Protein AF-A0A929JD47-F1 (afdb_monomer_lite)

Secondary structure (DSSP, 8-state):
---HHHHHHHGGGTBSS--GGGS-HHHHHHHHHHHHHHHHTT----HHHHHHHHHHHHHHTTSS-GGGB-HHHHHHHHHHHHHHT-

pLDDT: mean 86.77, std 7.62, range [60.69, 94.0]

Foldseek 3Di:
DDDPVLLLVLLVVWWPDCLRPQQDVVLVVVLVVVQVVCVVVVVPDDSNLSSLLSLLVCVVVPSDDPNGTDPVNVVSNVVNVVVVVD

Sequence (86 aa):
MIKYGELHQALSVYTTNDIHEDIPVDYYRRVMKAWIKANNEGFNWDMQQAASILLYLAFNEGFVQPSQLNAEGLKTLDWAEKFLSQ

Structure (mmCIF, N/CA/C/O backbone):
data_AF-A0A929JD47-F1
#
_entry.id   AF-A0A929JD47-F1
#
loop_
_atom_site.group_PDB
_atom_site.id
_atom_site.type_symbol
_atom_site.label_atom_id
_atom_site.label_alt_id
_atom_site.label_comp_id
_atom_site.label_asym_id
_atom_site.label_entity_id
_atom_site.label_seq_id
_atom_site.pdbx_PDB_ins_code
_atom_site.Cartn_x
_atom_site.Cartn_y
_atom_site.Cartn_z
_atom_site.occupancy
_atom_site.B_iso_or_equiv
_atom_site.auth_seq_id
_atom_site.auth_comp_id
_atom_site.auth_asym_id
_atom_site.auth_atom_id
_atom_site.pdbx_PDB_model_num
ATOM 1 N N . MET A 1 1 ? -15.407 9.481 3.435 1.00 60.69 1 MET A N 1
ATOM 2 C CA . MET A 1 1 ? -15.361 8.182 2.730 1.00 60.69 1 MET A CA 1
ATOM 3 C C . MET A 1 1 ? -14.313 8.310 1.646 1.00 60.69 1 MET A C 1
ATOM 5 O O . MET A 1 1 ? -14.480 9.191 0.815 1.00 60.69 1 MET A O 1
ATOM 9 N N . ILE A 1 2 ? -13.247 7.510 1.689 1.00 66.31 2 ILE A N 1
ATOM 10 C CA . ILE A 1 2 ? -12.224 7.492 0.632 1.00 66.31 2 ILE A CA 1
ATOM 11 C C . ILE A 1 2 ? -12.856 6.997 -0.671 1.00 66.31 2 ILE A C 1
ATOM 13 O O . ILE A 1 2 ? -13.580 5.998 -0.661 1.00 66.31 2 ILE A O 1
ATOM 17 N N . LYS A 1 3 ? -12.598 7.681 -1.788 1.00 78.44 3 LYS A N 1
ATOM 18 C CA . LYS A 1 3 ? -12.954 7.205 -3.132 1.00 78.44 3 LYS A CA 1
ATOM 19 C C . LYS A 1 3 ? -11.767 6.504 -3.787 1.00 78.44 3 LYS A C 1
ATOM 21 O O . LYS A 1 3 ? -10.618 6.841 -3.526 1.00 78.44 3 LYS A O 1
ATOM 26 N N . TYR A 1 4 ? -12.058 5.583 -4.707 1.00 80.38 4 TYR A N 1
ATOM 27 C CA . TYR A 1 4 ? -11.038 4.864 -5.482 1.00 80.38 4 TYR A CA 1
ATOM 28 C C . TYR A 1 4 ? -10.024 5.817 -6.129 1.00 80.38 4 TYR A C 1
ATOM 30 O O . TYR A 1 4 ? -8.827 5.652 -5.940 1.00 80.38 4 TYR A O 1
ATOM 38 N N . GLY A 1 5 ? -10.509 6.852 -6.824 1.00 81.31 5 GLY A N 1
ATOM 39 C CA . GLY A 1 5 ? -9.648 7.830 -7.491 1.00 81.31 5 GLY A CA 1
ATOM 40 C C . GLY A 1 5 ? -8.772 8.641 -6.533 1.00 81.31 5 GLY A C 1
ATOM 41 O O . GLY A 1 5 ? -7.655 8.983 -6.889 1.00 81.31 5 GLY A O 1
ATOM 42 N N . GLU A 1 6 ? -9.234 8.899 -5.307 1.00 85.38 6 GLU A N 1
ATOM 43 C CA . GLU A 1 6 ? -8.452 9.639 -4.305 1.00 85.38 6 GLU A CA 1
ATOM 44 C C . GLU A 1 6 ? -7.326 8.773 -3.735 1.00 85.38 6 GLU A C 1
ATOM 46 O O . GLU A 1 6 ? -6.194 9.232 -3.618 1.00 85.38 6 GLU A O 1
ATOM 51 N N . LEU A 1 7 ? -7.622 7.503 -3.435 1.00 86.94 7 LEU A N 1
ATOM 52 C CA . LEU A 1 7 ? -6.616 6.538 -2.987 1.00 86.94 7 LEU A CA 1
ATOM 53 C C . LEU A 1 7 ? -5.573 6.277 -4.078 1.00 86.94 7 LEU A C 1
ATOM 55 O O . LEU A 1 7 ? -4.384 6.165 -3.805 1.00 86.94 7 LEU A O 1
ATOM 59 N N . HIS A 1 8 ? -6.036 6.205 -5.320 1.00 86.56 8 HIS A N 1
ATOM 60 C CA . HIS A 1 8 ? -5.194 6.038 -6.488 1.00 86.56 8 HIS A CA 1
ATOM 61 C C . HIS A 1 8 ? -4.272 7.240 -6.715 1.00 86.56 8 HIS A C 1
ATOM 63 O O . HIS A 1 8 ? -3.068 7.066 -6.864 1.00 86.56 8 HIS A O 1
ATOM 69 N N . GLN A 1 9 ? -4.813 8.458 -6.647 1.00 87.12 9 GLN A N 1
ATOM 70 C CA . GLN A 1 9 ? -4.030 9.686 -6.752 1.00 87.12 9 GLN A CA 1
ATOM 71 C C . GLN A 1 9 ? -3.012 9.811 -5.613 1.00 87.12 9 GLN A C 1
ATOM 73 O O . GLN A 1 9 ? -1.903 10.279 -5.832 1.00 87.12 9 GLN A O 1
ATOM 78 N N . ALA A 1 10 ? -3.344 9.352 -4.405 1.00 89.88 10 ALA A N 1
ATOM 79 C CA . ALA A 1 10 ? -2.419 9.390 -3.275 1.00 89.88 10 ALA A CA 1
ATOM 80 C C . ALA A 1 10 ? -1.149 8.541 -3.494 1.00 89.88 10 ALA A C 1
ATOM 82 O O . ALA A 1 10 ? -0.115 8.848 -2.902 1.00 89.88 10 ALA A O 1
ATOM 83 N N . LEU A 1 11 ? -1.180 7.532 -4.377 1.00 89.38 11 LEU A N 1
ATOM 84 C CA . LEU A 1 11 ? 0.014 6.754 -4.733 1.00 89.38 11 LEU A CA 1
ATOM 85 C C . LEU A 1 11 ? 1.075 7.588 -5.458 1.00 89.38 11 LEU A C 1
ATOM 87 O O . LEU A 1 11 ? 2.257 7.271 -5.343 1.00 89.38 11 LEU A O 1
ATOM 91 N N . SER A 1 12 ? 0.687 8.673 -6.140 1.00 88.75 12 SER A N 1
ATOM 92 C CA . SER A 1 12 ? 1.627 9.528 -6.878 1.00 88.75 12 SER A CA 1
ATOM 93 C C . SER A 1 12 ? 2.662 10.196 -5.966 1.00 88.75 12 SER A C 1
ATOM 95 O O . SER A 1 12 ? 3.696 10.664 -6.430 1.00 88.75 12 SER A O 1
ATOM 97 N N . VAL A 1 13 ? 2.399 10.257 -4.655 1.00 90.06 13 VAL A N 1
ATOM 98 C CA . VAL A 1 13 ? 3.352 10.757 -3.654 1.00 90.06 13 VAL A CA 1
ATOM 99 C C . VAL A 1 13 ? 4.551 9.815 -3.509 1.00 90.06 13 VAL A C 1
ATOM 101 O O . VAL A 1 13 ? 5.648 10.260 -3.176 1.00 90.06 13 VAL A O 1
ATOM 104 N N . TYR A 1 14 ? 4.369 8.525 -3.781 1.00 91.25 14 TYR A N 1
ATOM 105 C CA . TYR A 1 14 ? 5.358 7.478 -3.528 1.00 91.25 14 TYR A CA 1
ATOM 106 C C . TYR A 1 14 ? 6.077 6.988 -4.786 1.00 91.25 14 TYR A C 1
ATOM 108 O O . TYR A 1 14 ? 7.050 6.236 -4.692 1.00 91.25 14 TYR A O 1
ATOM 116 N N . THR A 1 15 ? 5.618 7.401 -5.964 1.00 88.81 15 THR A N 1
ATOM 117 C CA . THR A 1 15 ? 6.072 6.850 -7.241 1.00 88.81 15 THR A CA 1
ATOM 118 C C . THR A 1 15 ? 6.769 7.912 -8.077 1.00 88.81 15 THR A C 1
ATOM 120 O O . THR A 1 15 ? 6.579 9.112 -7.884 1.00 88.81 15 THR A O 1
ATOM 123 N N . THR A 1 16 ? 7.661 7.479 -8.965 1.00 83.25 16 THR A N 1
ATOM 124 C CA . THR A 1 16 ? 8.377 8.369 -9.895 1.00 83.25 16 THR A CA 1
ATOM 125 C C . THR A 1 16 ? 7.626 8.555 -11.210 1.00 83.25 16 THR A C 1
ATOM 127 O O . THR A 1 16 ? 7.746 9.608 -11.829 1.00 83.25 16 THR A O 1
ATOM 130 N N . ASN A 1 17 ? 6.840 7.552 -11.607 1.00 74.31 17 ASN A N 1
ATOM 131 C CA . ASN A 1 17 ? 6.037 7.504 -12.828 1.00 74.31 17 ASN A CA 1
ATOM 132 C C . ASN A 1 17 ? 4.616 6.998 -12.505 1.00 74.31 17 ASN A C 1
ATOM 134 O O . ASN A 1 17 ? 4.373 6.488 -11.404 1.00 74.31 17 ASN A O 1
ATOM 138 N N . ASP A 1 18 ? 3.701 7.088 -13.475 1.00 69.50 18 ASP A N 1
ATOM 139 C CA . ASP A 1 18 ? 2.365 6.485 -13.385 1.00 69.50 18 ASP A CA 1
ATOM 140 C C . ASP A 1 18 ? 2.478 4.954 -13.344 1.00 69.50 18 ASP A C 1
ATOM 142 O O . ASP A 1 18 ? 2.625 4.290 -14.365 1.00 69.50 18 ASP A O 1
ATOM 146 N N . ILE A 1 19 ? 2.402 4.385 -12.140 1.00 68.69 19 ILE A N 1
ATOM 147 C CA . ILE A 1 19 ? 2.266 2.934 -11.883 1.00 68.69 19 ILE A CA 1
ATOM 148 C C . ILE A 1 19 ? 0.796 2.479 -11.883 1.00 68.69 19 ILE A C 1
ATOM 150 O O . ILE A 1 19 ? 0.438 1.397 -11.422 1.00 68.69 19 ILE A O 1
ATOM 154 N N . HIS A 1 20 ? -0.079 3.393 -12.281 1.00 60.72 20 HIS A N 1
ATOM 155 C CA . HIS A 1 20 ? -1.484 3.429 -11.933 1.00 60.72 20 HIS A CA 1
ATOM 156 C C . HIS A 1 20 ? -2.305 2.303 -12.585 1.00 60.72 20 HIS A C 1
ATOM 158 O O . HIS A 1 20 ? -3.199 1.749 -11.942 1.00 60.72 20 HIS A O 1
ATOM 164 N N . GLU A 1 21 ? -1.986 1.909 -13.815 1.00 62.00 21 GLU A N 1
ATOM 165 C CA . GLU A 1 21 ? -2.812 0.965 -14.581 1.00 62.00 21 GLU A CA 1
ATOM 166 C C . GLU A 1 21 ? -2.597 -0.515 -14.211 1.00 62.00 21 GLU A C 1
ATOM 168 O O . GLU A 1 21 ? -3.437 -1.348 -14.549 1.00 62.00 21 GLU A O 1
ATOM 173 N N . ASP A 1 22 ? -1.550 -0.841 -13.443 1.00 72.88 22 ASP A N 1
ATOM 174 C CA . ASP A 1 22 ? -1.151 -2.234 -13.188 1.00 72.88 22 ASP A CA 1
ATOM 175 C C . ASP A 1 22 ? -1.713 -2.835 -11.888 1.00 72.88 22 ASP A C 1
ATOM 177 O O . ASP A 1 22 ? -1.696 -4.053 -11.711 1.00 72.88 22 ASP A O 1
ATOM 181 N N . ILE A 1 23 ? -2.241 -2.023 -10.964 1.00 87.62 23 ILE A N 1
ATOM 182 C CA . ILE A 1 23 ? -2.724 -2.524 -9.665 1.00 87.62 23 ILE A CA 1
ATOM 183 C C . ILE A 1 23 ? -4.184 -3.002 -9.783 1.00 87.62 23 ILE A C 1
ATOM 185 O O . ILE A 1 23 ? -5.071 -2.190 -10.068 1.00 87.62 23 ILE A O 1
ATOM 189 N N . PRO A 1 24 ? -4.507 -4.275 -9.473 1.00 90.12 24 PRO A N 1
ATOM 190 C CA . PRO A 1 24 ? -5.879 -4.765 -9.561 1.00 90.12 24 PRO A CA 1
ATOM 191 C C . PRO A 1 24 ? -6.833 -4.079 -8.571 1.00 90.12 24 PRO A C 1
ATOM 193 O O . PRO A 1 24 ? -6.525 -3.901 -7.390 1.00 90.12 24 PRO A O 1
ATOM 196 N N . VAL A 1 25 ? -8.059 -3.793 -9.026 1.00 88.62 25 VAL A N 1
ATOM 197 C CA . VAL A 1 25 ? -9.119 -3.110 -8.250 1.00 88.62 25 VAL A CA 1
ATOM 198 C C . VAL A 1 25 ? -9.407 -3.782 -6.899 1.00 88.62 25 VAL A C 1
ATOM 200 O O . VAL A 1 25 ? -9.789 -3.117 -5.932 1.00 88.62 25 VAL A O 1
ATOM 203 N N . ASP A 1 26 ? -9.222 -5.097 -6.795 1.00 90.31 26 ASP A N 1
ATOM 204 C CA . ASP A 1 26 ? -9.464 -5.834 -5.554 1.00 90.31 26 ASP A CA 1
ATOM 205 C C . ASP A 1 26 ? -8.529 -5.426 -4.409 1.00 90.31 26 ASP A C 1
ATOM 207 O O . ASP A 1 26 ? -8.958 -5.440 -3.250 1.00 90.31 26 ASP A O 1
ATOM 211 N N . TYR A 1 27 ? -7.309 -4.967 -4.703 1.00 91.12 27 TYR A N 1
ATOM 212 C CA . TYR A 1 27 ? -6.405 -4.427 -3.685 1.00 91.12 27 TYR A CA 1
ATOM 213 C C . TYR A 1 27 ? -6.930 -3.107 -3.119 1.00 91.12 27 TYR A C 1
ATOM 215 O O . TYR A 1 27 ? -7.003 -2.949 -1.900 1.00 91.12 27 TYR A O 1
ATOM 223 N N . TYR A 1 28 ? -7.434 -2.212 -3.971 1.00 91.31 28 TYR A N 1
ATOM 224 C CA . TYR A 1 28 ? -8.090 -0.978 -3.526 1.00 91.31 28 TYR A CA 1
ATOM 225 C C . TYR A 1 28 ? -9.296 -1.281 -2.637 1.00 91.31 28 TYR A C 1
ATOM 227 O O . TYR A 1 28 ? -9.452 -0.687 -1.571 1.00 91.31 28 TYR A O 1
ATOM 235 N N . ARG A 1 29 ? -10.139 -2.251 -3.023 1.00 91.31 29 ARG A N 1
ATOM 236 C CA . ARG A 1 29 ? -11.293 -2.660 -2.204 1.00 91.31 29 ARG A CA 1
ATOM 237 C C . ARG A 1 29 ? -10.865 -3.203 -0.845 1.00 91.31 29 ARG A C 1
ATOM 239 O O . ARG A 1 29 ? -11.517 -2.897 0.153 1.00 91.31 29 ARG A O 1
ATOM 246 N N . ARG A 1 30 ? -9.809 -4.020 -0.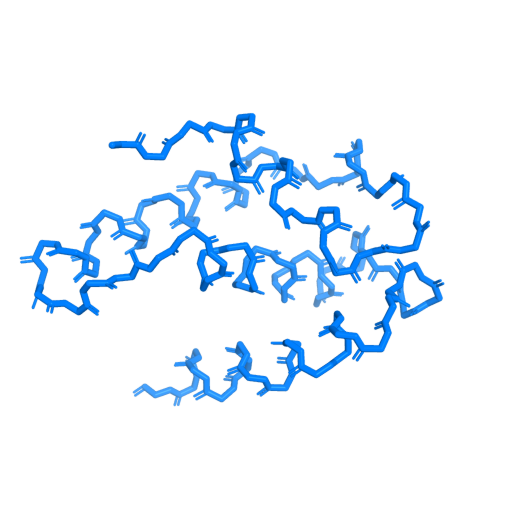795 1.00 91.00 30 ARG A N 1
ATOM 247 C CA . ARG A 1 30 ? -9.259 -4.562 0.457 1.00 91.00 30 ARG A CA 1
ATOM 248 C C . ARG A 1 30 ? -8.780 -3.444 1.378 1.00 91.00 30 ARG A C 1
ATOM 250 O O . ARG A 1 30 ? -9.200 -3.403 2.532 1.00 91.00 30 ARG A O 1
ATOM 257 N N . VAL A 1 31 ? -7.994 -2.508 0.851 1.00 92.19 31 VAL A N 1
ATOM 258 C CA . VAL A 1 31 ? -7.472 -1.366 1.614 1.00 92.19 31 VAL A CA 1
ATOM 259 C C . VAL A 1 31 ? -8.596 -0.456 2.094 1.00 92.19 31 VAL A C 1
ATOM 261 O O . VAL A 1 31 ? -8.640 -0.116 3.270 1.00 92.19 31 VAL A O 1
ATOM 264 N N . MET A 1 32 ? -9.567 -0.127 1.240 1.00 91.06 32 MET A N 1
ATOM 265 C CA . MET A 1 32 ? -10.721 0.681 1.646 1.00 91.06 32 MET A CA 1
ATOM 266 C C . MET A 1 32 ? -11.535 0.012 2.760 1.00 91.06 32 MET A C 1
ATOM 268 O O . MET A 1 32 ? -11.967 0.686 3.692 1.00 91.06 32 MET A O 1
ATOM 272 N N . LYS A 1 33 ? -11.735 -1.312 2.702 1.00 90.44 33 LYS A N 1
ATOM 273 C CA . LYS A 1 33 ? -12.405 -2.058 3.779 1.00 90.44 33 LYS A CA 1
ATOM 274 C C . LYS A 1 33 ? -11.606 -2.015 5.082 1.00 90.44 33 LYS A C 1
ATOM 276 O O . LYS A 1 33 ? -12.205 -1.799 6.133 1.00 90.44 33 LYS A O 1
ATOM 281 N N . ALA A 1 34 ? -10.287 -2.195 5.013 1.00 88.50 34 ALA A N 1
ATOM 282 C CA . ALA A 1 34 ? -9.405 -2.100 6.175 1.00 88.50 34 ALA A CA 1
ATOM 283 C C . ALA A 1 34 ? -9.433 -0.691 6.786 1.00 88.50 34 ALA A C 1
ATOM 285 O O . ALA A 1 34 ? -9.624 -0.559 7.989 1.00 88.50 34 ALA A O 1
ATOM 286 N N . TRP A 1 35 ? -9.372 0.350 5.953 1.00 90.19 35 TRP A N 1
ATOM 287 C CA . TRP A 1 35 ? -9.468 1.750 6.368 1.00 90.19 35 TRP A CA 1
ATOM 288 C C . TRP A 1 35 ? -10.793 2.060 7.078 1.00 90.19 35 TRP A C 1
ATOM 290 O O . TRP A 1 35 ? -10.800 2.657 8.152 1.00 90.19 35 TRP A O 1
ATOM 300 N N . ILE A 1 36 ? -11.927 1.611 6.518 1.00 89.12 36 ILE A N 1
ATOM 301 C CA . ILE A 1 36 ? -13.246 1.774 7.156 1.00 89.12 36 ILE A CA 1
ATOM 302 C C . ILE A 1 36 ? -13.271 1.070 8.514 1.00 89.12 36 ILE A C 1
ATOM 304 O O . ILE A 1 36 ? -13.723 1.652 9.498 1.00 89.12 36 ILE A O 1
ATOM 308 N N . LYS A 1 37 ? -12.787 -0.175 8.573 1.00 89.50 37 LYS A N 1
ATOM 309 C CA . LYS A 1 37 ? -12.752 -0.952 9.813 1.00 89.50 37 LYS A CA 1
ATOM 310 C C . LYS A 1 37 ? -11.891 -0.262 10.878 1.00 89.50 37 LYS A C 1
ATOM 312 O O . LYS A 1 37 ? -12.386 -0.030 11.974 1.00 89.50 37 LYS A O 1
ATOM 317 N N . ALA A 1 38 ? -10.668 0.133 10.533 1.00 86.62 38 ALA A N 1
ATOM 318 C CA . ALA A 1 38 ? -9.740 0.796 11.445 1.00 86.62 38 ALA A CA 1
ATOM 319 C C . ALA A 1 38 ? -10.303 2.121 11.988 1.00 86.62 38 ALA A C 1
ATOM 321 O O . ALA A 1 38 ? -10.199 2.411 13.178 1.00 86.62 38 ALA A O 1
ATOM 322 N N . ASN A 1 39 ? -10.974 2.907 11.144 1.00 88.31 39 ASN A N 1
ATOM 323 C CA . ASN A 1 39 ? -11.622 4.140 11.588 1.00 88.31 39 ASN A CA 1
ATOM 324 C C . ASN A 1 39 ? -12.820 3.902 12.503 1.00 88.31 39 ASN A C 1
ATOM 326 O O . ASN A 1 39 ? -12.996 4.639 13.469 1.00 88.31 39 ASN A O 1
ATOM 330 N N . ASN A 1 40 ? -13.607 2.856 12.252 1.00 89.19 40 ASN A N 1
ATOM 331 C CA . ASN A 1 40 ? -14.689 2.466 13.158 1.00 89.19 40 ASN A CA 1
ATOM 332 C C . ASN A 1 40 ? -14.163 1.974 14.516 1.00 89.19 40 ASN A C 1
ATOM 334 O O . ASN A 1 40 ? -14.854 2.101 15.522 1.00 89.19 40 ASN A O 1
ATOM 338 N N . GLU A 1 41 ? -12.945 1.435 14.549 1.00 89.81 41 GLU A N 1
ATOM 339 C CA . GLU A 1 41 ? -12.246 1.010 15.766 1.00 89.81 41 GLU A CA 1
ATOM 340 C C . GLU A 1 41 ? -11.496 2.166 16.466 1.00 89.81 41 GLU A C 1
ATOM 342 O O . GLU A 1 41 ? -10.929 1.972 17.538 1.00 89.81 41 GLU A O 1
ATOM 347 N N . GLY A 1 42 ? -11.531 3.384 15.907 1.00 88.25 42 GLY A N 1
ATOM 348 C CA . GLY A 1 42 ? -10.947 4.590 16.507 1.00 88.25 42 GLY A CA 1
ATOM 349 C C . GLY A 1 42 ? -9.473 4.840 16.171 1.00 88.25 42 GLY A C 1
ATOM 350 O O . GLY A 1 42 ? -8.874 5.755 16.734 1.00 88.25 42 GLY A O 1
ATOM 351 N N . PHE A 1 43 ? -8.885 4.079 15.240 1.00 84.44 43 PHE A N 1
ATOM 352 C CA . PHE A 1 43 ? -7.476 4.222 14.848 1.00 84.44 43 PHE A CA 1
ATOM 353 C C . PHE A 1 43 ? -7.186 5.436 13.950 1.00 84.44 43 PHE A C 1
ATOM 355 O O . PHE A 1 43 ? -6.020 5.755 13.744 1.00 84.44 43 PHE A O 1
ATOM 362 N N . ASN A 1 44 ? -8.215 6.125 13.439 1.00 85.25 44 ASN A N 1
ATOM 363 C CA . ASN A 1 44 ? -8.104 7.376 12.670 1.00 85.25 44 ASN A CA 1
ATOM 364 C C . ASN A 1 44 ? -7.084 7.327 11.519 1.00 85.25 44 ASN A C 1
ATOM 366 O O . ASN A 1 44 ? -6.243 8.215 11.390 1.00 85.25 44 ASN A O 1
ATOM 370 N N . TRP A 1 45 ? -7.165 6.297 10.678 1.00 87.44 45 TRP A N 1
ATOM 371 C CA . TRP A 1 45 ? -6.323 6.205 9.497 1.00 87.44 45 TRP A CA 1
ATOM 372 C C . TRP A 1 45 ? -6.558 7.365 8.536 1.00 87.44 45 TRP A C 1
ATOM 374 O O . TRP A 1 45 ? -7.699 7.663 8.158 1.00 87.44 45 TRP A O 1
ATOM 384 N N . ASP A 1 46 ? -5.467 7.941 8.050 1.00 89.19 46 ASP A N 1
ATOM 385 C CA . ASP A 1 46 ? -5.499 8.935 6.984 1.00 89.19 46 ASP A CA 1
ATOM 386 C C . ASP A 1 46 ? -5.344 8.304 5.582 1.00 89.19 46 ASP A C 1
ATOM 388 O O . ASP A 1 46 ? -5.200 7.089 5.408 1.00 89.19 46 ASP A O 1
ATOM 392 N N . MET A 1 47 ? -5.444 9.146 4.549 1.00 90.12 47 MET A N 1
ATOM 393 C CA . MET A 1 47 ? -5.322 8.724 3.150 1.00 90.12 47 MET A CA 1
ATOM 394 C C . MET A 1 47 ? -3.913 8.217 2.815 1.00 90.12 47 MET A C 1
ATOM 396 O O . MET A 1 47 ? -3.777 7.305 2.003 1.00 90.12 47 MET A O 1
ATOM 400 N N . GLN A 1 48 ? -2.875 8.800 3.420 1.00 89.50 48 GLN A N 1
ATOM 401 C CA . GLN A 1 48 ? -1.488 8.425 3.155 1.00 89.50 48 GLN A CA 1
ATOM 402 C C . GLN A 1 48 ? -1.205 7.039 3.716 1.00 89.50 48 GLN A C 1
ATOM 404 O O . GLN A 1 48 ? -0.695 6.195 2.996 1.00 89.50 48 GLN A O 1
ATOM 409 N N . GLN A 1 49 ? -1.658 6.752 4.933 1.00 89.62 49 GLN A N 1
ATOM 410 C CA . GLN A 1 49 ? -1.564 5.426 5.536 1.00 89.62 49 GLN A CA 1
ATOM 411 C C . GLN A 1 49 ? -2.288 4.369 4.697 1.00 89.62 49 GLN A C 1
ATOM 413 O O . GLN A 1 49 ? -1.745 3.294 4.445 1.00 89.62 49 GLN A O 1
ATOM 418 N N . ALA A 1 50 ? -3.488 4.680 4.196 1.00 91.62 50 ALA A N 1
ATOM 419 C CA . ALA A 1 50 ? -4.189 3.787 3.277 1.00 91.62 50 ALA A CA 1
ATOM 420 C C . ALA A 1 50 ? -3.395 3.566 1.972 1.00 91.62 50 ALA A C 1
ATOM 422 O O . ALA A 1 50 ? -3.261 2.429 1.516 1.00 91.62 50 ALA A O 1
ATOM 423 N N . ALA A 1 51 ? -2.837 4.626 1.385 1.00 92.62 51 ALA A N 1
ATOM 424 C CA . ALA A 1 51 ? -2.029 4.542 0.170 1.00 92.62 51 ALA A CA 1
ATOM 425 C C . ALA A 1 51 ? -0.714 3.773 0.389 1.00 92.62 51 ALA A C 1
ATOM 427 O O . ALA A 1 51 ? -0.340 2.970 -0.461 1.00 92.62 51 ALA A O 1
ATOM 428 N N . SER A 1 52 ? -0.064 3.930 1.543 1.00 92.62 52 SER A N 1
ATOM 429 C CA . SER A 1 52 ? 1.127 3.175 1.943 1.00 92.62 52 SER A CA 1
ATOM 430 C C . SER A 1 52 ? 0.855 1.672 2.002 1.00 92.62 52 SER A C 1
ATOM 432 O O . SER A 1 52 ? 1.635 0.879 1.477 1.00 92.62 52 SER A O 1
ATOM 434 N N . ILE A 1 53 ? -0.283 1.267 2.576 1.00 92.94 53 ILE A N 1
ATOM 435 C CA . ILE A 1 53 ? -0.703 -0.143 2.617 1.00 92.94 53 ILE A CA 1
ATOM 436 C C . ILE A 1 53 ? -0.961 -0.661 1.198 1.00 92.94 53 ILE A C 1
ATOM 438 O O . ILE A 1 53 ? -0.529 -1.759 0.850 1.00 92.94 53 ILE A O 1
ATOM 442 N N . LEU A 1 54 ? -1.660 0.120 0.368 1.00 93.38 54 LEU A N 1
ATOM 443 C CA . LEU A 1 54 ? -1.926 -0.254 -1.021 1.00 93.38 54 LEU A CA 1
ATOM 444 C C . LEU A 1 54 ? -0.627 -0.444 -1.810 1.00 93.38 54 LEU A C 1
ATOM 446 O O . LEU A 1 54 ? -0.496 -1.436 -2.525 1.00 93.38 54 LEU A O 1
ATOM 450 N N . LEU A 1 55 ? 0.327 0.473 -1.645 1.00 93.38 55 LEU A N 1
ATOM 451 C CA . LEU A 1 55 ? 1.634 0.406 -2.287 1.00 93.38 55 LEU A CA 1
ATOM 452 C C . LEU A 1 55 ? 2.400 -0.847 -1.865 1.00 93.38 55 LEU A C 1
ATOM 454 O O . LEU A 1 55 ? 2.940 -1.540 -2.719 1.00 93.38 55 LEU A O 1
ATOM 458 N N . TYR A 1 56 ? 2.403 -1.167 -0.570 1.00 94.00 56 TYR A N 1
ATOM 459 C CA . TYR A 1 56 ? 3.069 -2.358 -0.045 1.00 94.00 56 TYR A CA 1
ATOM 460 C C . TYR A 1 56 ? 2.492 -3.655 -0.612 1.00 94.00 56 TYR A C 1
ATOM 462 O O . TYR A 1 56 ? 3.235 -4.522 -1.068 1.00 94.00 56 TYR A O 1
ATOM 470 N N . LEU A 1 57 ? 1.163 -3.772 -0.651 1.00 92.44 57 LEU A N 1
ATOM 471 C CA . LEU A 1 57 ? 0.512 -4.939 -1.243 1.00 92.44 57 LEU A CA 1
ATOM 472 C C . LEU A 1 57 ? 0.824 -5.060 -2.739 1.00 92.44 57 LEU A C 1
ATOM 474 O O . LEU A 1 57 ? 1.116 -6.152 -3.215 1.00 92.44 57 LEU A O 1
ATOM 478 N N . ALA A 1 58 ? 0.786 -3.945 -3.471 1.00 91.62 58 ALA A N 1
ATOM 479 C CA . ALA A 1 58 ? 1.098 -3.928 -4.894 1.00 91.62 58 ALA A CA 1
ATOM 480 C C . ALA A 1 58 ? 2.570 -4.279 -5.174 1.00 91.62 58 ALA A C 1
ATOM 482 O O . ALA A 1 58 ? 2.864 -5.001 -6.125 1.00 91.62 58 ALA A O 1
ATOM 483 N N . PHE A 1 59 ? 3.487 -3.813 -4.326 1.00 91.81 59 PHE A N 1
ATOM 484 C CA . PHE A 1 59 ? 4.914 -4.110 -4.408 1.00 91.81 59 PHE A CA 1
ATOM 485 C C . PHE A 1 59 ? 5.212 -5.593 -4.155 1.00 91.81 59 PHE A C 1
ATOM 487 O O . PHE A 1 59 ? 5.901 -6.223 -4.954 1.00 91.81 59 PHE A O 1
ATOM 494 N N . ASN A 1 60 ? 4.647 -6.177 -3.094 1.00 91.44 60 ASN A N 1
ATOM 495 C CA . ASN A 1 60 ? 4.871 -7.586 -2.744 1.00 91.44 60 ASN A CA 1
ATOM 496 C C . ASN A 1 60 ? 4.392 -8.569 -3.819 1.00 91.44 60 ASN A C 1
ATOM 498 O O . ASN A 1 60 ? 4.941 -9.659 -3.951 1.00 91.44 60 ASN A O 1
ATOM 502 N N . GLU A 1 61 ? 3.374 -8.185 -4.583 1.00 89.75 61 GLU A N 1
ATOM 503 C CA . GLU A 1 61 ? 2.789 -9.001 -5.653 1.00 89.75 61 GLU A CA 1
ATOM 504 C C . GLU A 1 61 ? 3.435 -8.715 -7.020 1.00 89.75 61 GLU A C 1
ATOM 506 O O . GLU A 1 61 ? 3.065 -9.312 -8.029 1.00 89.75 61 GLU A O 1
ATOM 511 N N . GLY A 1 62 ? 4.414 -7.804 -7.070 1.00 88.69 62 GLY A N 1
ATOM 512 C CA . GLY A 1 62 ? 5.166 -7.474 -8.279 1.00 88.69 62 GLY A CA 1
ATOM 513 C C . GLY A 1 62 ? 4.459 -6.525 -9.249 1.00 88.69 62 GLY A C 1
ATOM 514 O O . GLY A 1 62 ? 4.962 -6.325 -10.353 1.00 88.69 62 GLY A O 1
ATOM 515 N N . PHE A 1 63 ? 3.338 -5.909 -8.854 1.00 89.44 63 PHE A N 1
ATOM 516 C CA . PHE A 1 63 ? 2.670 -4.867 -9.651 1.00 89.44 63 PHE A CA 1
ATOM 517 C C . PHE A 1 63 ? 3.440 -3.542 -9.644 1.00 89.44 63 PHE A C 1
ATOM 519 O O . PHE A 1 63 ? 3.250 -2.713 -10.527 1.00 89.44 63 PHE A O 1
ATOM 526 N N . VAL A 1 64 ? 4.307 -3.334 -8.648 1.00 89.06 64 VAL A N 1
ATOM 527 C CA . VAL A 1 64 ? 5.175 -2.157 -8.546 1.00 89.06 64 VAL A CA 1
ATOM 528 C C . VAL A 1 64 ? 6.614 -2.611 -8.360 1.00 89.06 64 VAL A C 1
ATOM 530 O O . VAL A 1 64 ? 6.932 -3.338 -7.423 1.00 89.06 64 VAL A O 1
ATOM 533 N N . GLN A 1 65 ? 7.498 -2.161 -9.244 1.00 88.06 65 GLN A N 1
ATOM 534 C CA . GLN A 1 65 ? 8.926 -2.435 -9.171 1.00 88.06 65 GLN A CA 1
ATOM 535 C C . GLN A 1 65 ? 9.658 -1.384 -8.325 1.00 88.06 65 GLN A C 1
ATOM 537 O O . GLN A 1 65 ? 9.274 -0.212 -8.331 1.00 88.06 65 GLN A O 1
ATOM 542 N N . PRO A 1 66 ? 10.785 -1.742 -7.677 1.00 87.75 66 PRO A N 1
ATOM 543 C CA . PRO A 1 66 ? 11.588 -0.792 -6.901 1.00 87.75 66 PRO A CA 1
ATOM 544 C C . PRO A 1 66 ? 12.015 0.457 -7.686 1.00 87.75 66 PRO A C 1
ATOM 546 O O . PRO A 1 66 ? 12.101 1.544 -7.126 1.00 87.75 66 PRO A O 1
ATOM 549 N N . SER A 1 67 ? 12.261 0.317 -8.9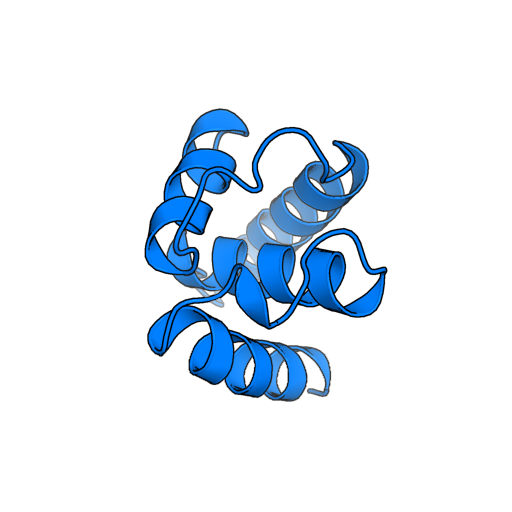91 1.00 88.56 67 SER A N 1
ATOM 550 C CA . SER A 1 67 ? 12.661 1.404 -9.896 1.00 88.56 67 SER A CA 1
ATOM 551 C C . SER A 1 67 ? 11.558 2.442 -10.140 1.00 88.56 67 SER A C 1
ATOM 553 O O . SER A 1 67 ? 11.849 3.559 -10.568 1.00 88.56 67 SER 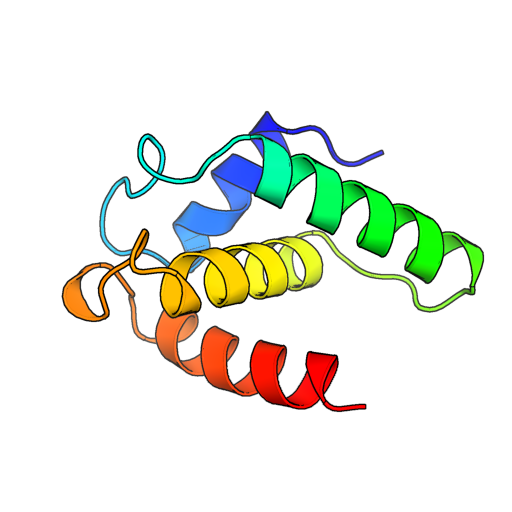A O 1
ATOM 555 N N . GLN A 1 68 ? 10.300 2.087 -9.865 1.00 88.38 68 GLN A N 1
ATOM 556 C CA . GLN A 1 68 ? 9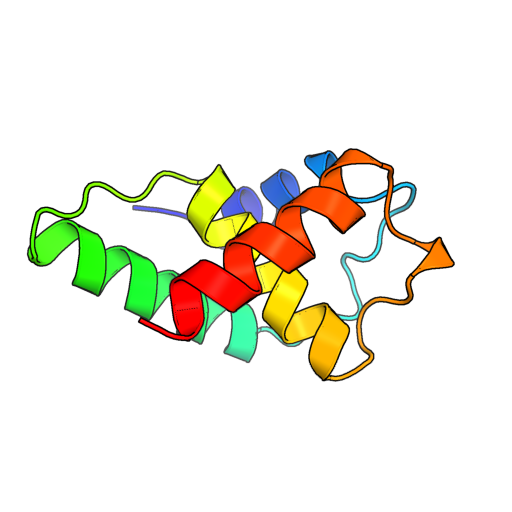.135 2.961 -10.005 1.00 88.38 68 GLN A CA 1
ATOM 557 C C . GLN A 1 68 ? 8.825 3.740 -8.717 1.00 88.38 68 GLN A C 1
ATOM 559 O O . GLN A 1 68 ? 7.933 4.591 -8.708 1.00 88.38 68 GLN A O 1
ATOM 564 N N . LEU A 1 69 ? 9.550 3.463 -7.631 1.00 91.06 69 LEU A N 1
ATOM 565 C CA . LEU A 1 69 ? 9.391 4.133 -6.347 1.00 91.06 69 LEU A CA 1
ATOM 566 C C . LEU A 1 69 ? 10.365 5.297 -6.220 1.00 91.06 69 LEU A C 1
ATOM 568 O O . LEU A 1 69 ? 11.521 5.225 -6.637 1.00 91.06 69 LEU A O 1
ATOM 572 N N . ASN A 1 70 ? 9.896 6.374 -5.600 1.00 92.00 70 ASN A N 1
ATOM 573 C CA . ASN A 1 70 ? 10.778 7.438 -5.145 1.00 92.00 70 ASN A CA 1
ATOM 574 C C . ASN A 1 70 ? 11.303 7.119 -3.728 1.00 92.00 70 ASN A C 1
ATOM 576 O O . ASN A 1 70 ? 10.957 6.101 -3.122 1.00 92.00 70 ASN A O 1
ATOM 580 N N . ALA A 1 71 ? 12.149 7.995 -3.182 1.00 91.00 71 ALA A N 1
ATOM 581 C CA . ALA A 1 71 ? 12.723 7.798 -1.850 1.00 91.00 71 ALA A CA 1
ATOM 582 C C . ALA A 1 71 ? 11.661 7.680 -0.738 1.00 91.00 71 ALA A C 1
ATOM 584 O O . ALA A 1 71 ? 11.877 6.953 0.230 1.00 91.00 71 ALA A O 1
ATOM 585 N N . GLU A 1 72 ? 10.522 8.364 -0.870 1.00 91.19 72 GLU A N 1
ATOM 586 C CA . GLU A 1 72 ? 9.416 8.264 0.088 1.00 91.19 72 GLU A CA 1
ATOM 587 C C . GLU A 1 72 ? 8.642 6.957 -0.072 1.00 91.19 72 GLU A C 1
ATOM 589 O O . GLU A 1 72 ? 8.269 6.353 0.932 1.00 91.19 72 GLU A O 1
ATOM 594 N N . GLY A 1 73 ? 8.468 6.464 -1.301 1.00 90.94 73 GLY A N 1
ATOM 595 C CA . GLY A 1 73 ? 7.868 5.157 -1.557 1.00 90.94 73 GLY A CA 1
ATOM 596 C C . GLY A 1 73 ? 8.634 4.026 -0.881 1.00 90.94 73 GLY A C 1
ATOM 597 O O . GLY A 1 73 ? 8.025 3.222 -0.180 1.00 90.94 73 GLY A O 1
ATOM 598 N N . LEU A 1 74 ? 9.966 4.021 -0.990 1.00 90.38 74 LEU A N 1
ATOM 599 C CA . LEU A 1 74 ? 10.814 3.026 -0.320 1.00 90.38 74 LEU A CA 1
ATOM 600 C C . LEU A 1 74 ? 10.659 3.064 1.209 1.00 90.38 74 LEU A C 1
ATOM 602 O O . LEU A 1 74 ? 10.444 2.027 1.826 1.00 90.38 74 LEU A O 1
ATOM 606 N N . LYS A 1 75 ? 10.687 4.254 1.825 1.00 91.94 75 LYS A N 1
ATOM 607 C CA . LYS A 1 75 ? 10.471 4.396 3.279 1.00 91.94 75 LYS A CA 1
ATOM 608 C C . LYS A 1 75 ? 9.072 3.949 3.707 1.00 91.94 75 LYS A C 1
ATOM 610 O O . LYS A 1 75 ? 8.898 3.401 4.794 1.00 91.94 75 LYS 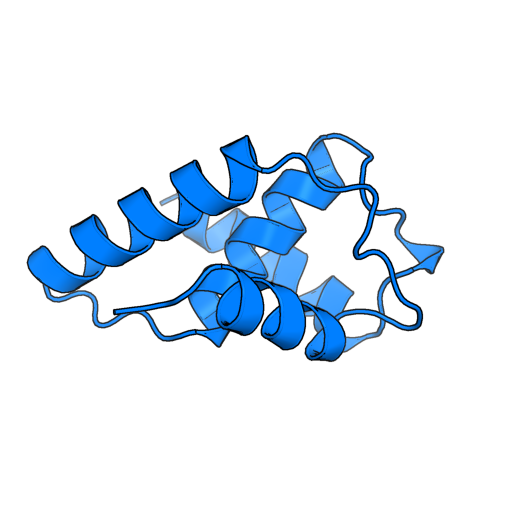A O 1
ATOM 615 N N . THR A 1 76 ? 8.068 4.216 2.873 1.00 91.69 76 THR A N 1
ATOM 616 C CA . THR A 1 76 ? 6.680 3.834 3.144 1.00 91.69 76 THR A CA 1
ATOM 617 C C . THR A 1 76 ? 6.497 2.319 3.135 1.00 91.69 76 THR A C 1
ATOM 619 O O . THR A 1 76 ? 5.691 1.825 3.922 1.00 91.69 76 THR A O 1
ATOM 622 N N . LEU A 1 77 ? 7.245 1.576 2.308 1.00 92.38 77 LEU A N 1
ATOM 623 C CA . LEU A 1 77 ? 7.200 0.111 2.317 1.00 92.38 77 LEU A CA 1
ATOM 624 C C . LEU A 1 77 ? 7.622 -0.449 3.681 1.00 92.38 77 LEU A C 1
ATOM 626 O O . LEU A 1 77 ? 6.880 -1.241 4.258 1.00 92.38 77 LEU A O 1
ATOM 630 N N . ASP A 1 78 ? 8.741 0.030 4.234 1.00 89.25 78 ASP A N 1
ATOM 631 C CA . ASP A 1 78 ? 9.229 -0.388 5.558 1.00 89.25 78 ASP A CA 1
ATOM 632 C C . ASP A 1 78 ? 8.220 -0.065 6.671 1.00 89.25 78 ASP A C 1
ATOM 634 O O . ASP A 1 78 ? 8.077 -0.805 7.649 1.00 89.25 78 ASP A O 1
ATOM 638 N N . TRP A 1 79 ? 7.535 1.077 6.559 1.00 90.50 79 TRP A N 1
ATOM 639 C CA . TRP A 1 79 ? 6.496 1.463 7.509 1.00 90.50 79 TRP A CA 1
ATOM 640 C C . TRP A 1 79 ? 5.270 0.549 7.402 1.00 90.50 79 TRP A C 1
ATOM 642 O O . TRP A 1 79 ? 4.798 0.044 8.420 1.00 90.50 79 TRP A O 1
ATOM 652 N N . ALA A 1 80 ? 4.779 0.314 6.183 1.00 90.25 80 ALA A N 1
ATOM 653 C CA . ALA A 1 80 ? 3.592 -0.494 5.927 1.00 90.25 80 ALA A CA 1
ATOM 654 C C . ALA A 1 80 ? 3.799 -1.960 6.332 1.00 90.25 80 ALA A C 1
ATOM 656 O O . ALA A 1 80 ? 2.900 -2.556 6.922 1.00 90.25 80 ALA A O 1
ATOM 657 N N . GLU A 1 81 ? 4.990 -2.516 6.099 1.00 89.88 81 GLU A N 1
ATOM 658 C CA . GLU A 1 81 ? 5.365 -3.853 6.564 1.00 89.88 81 GLU A CA 1
ATOM 659 C C . GLU A 1 81 ? 5.255 -3.969 8.089 1.00 89.88 81 GLU A C 1
ATOM 661 O O . GLU A 1 81 ? 4.530 -4.823 8.602 1.00 89.88 81 GLU A O 1
ATOM 666 N N . LYS A 1 82 ? 5.917 -3.063 8.822 1.00 87.06 82 LYS A N 1
ATOM 667 C CA . LYS A 1 82 ? 5.890 -3.035 10.295 1.00 87.06 82 LYS A CA 1
ATOM 668 C C . LYS A 1 82 ? 4.497 -2.804 10.850 1.00 87.06 82 LYS A C 1
ATOM 670 O O . LYS A 1 82 ? 4.184 -3.259 11.948 1.00 87.06 82 LYS A O 1
ATOM 675 N N . PHE A 1 83 ? 3.693 -2.026 10.140 1.00 83.56 83 PHE A N 1
ATOM 676 C CA . PHE A 1 83 ? 2.322 -1.757 10.520 1.00 83.56 83 PHE A CA 1
ATOM 677 C C . PHE A 1 83 ? 1.452 -3.014 10.371 1.00 83.56 83 PHE A C 1
ATOM 679 O O . PHE A 1 83 ? 0.682 -3.331 11.270 1.00 83.56 83 PHE A O 1
ATOM 686 N N . LEU A 1 84 ? 1.598 -3.758 9.270 1.00 82.62 84 LEU A N 1
ATOM 68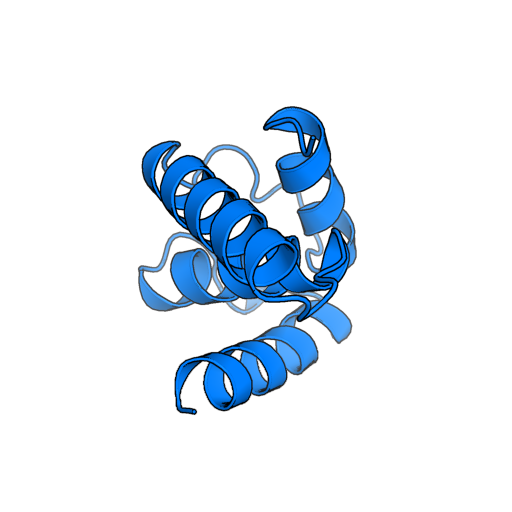7 C CA . LEU A 1 84 ? 0.828 -4.978 9.004 1.00 82.62 84 LEU A CA 1
ATOM 688 C C . LEU A 1 84 ? 1.267 -6.186 9.841 1.00 82.62 84 LEU A C 1
ATOM 690 O O . LEU A 1 84 ? 0.499 -7.135 9.973 1.00 82.62 84 LEU A O 1
ATOM 694 N N . SER A 1 85 ? 2.485 -6.174 10.384 1.00 80.81 85 SER A N 1
ATOM 695 C CA . SER A 1 85 ? 3.003 -7.240 11.249 1.00 80.81 85 SER A CA 1
ATOM 696 C C . SER A 1 85 ? 2.566 -7.146 12.721 1.00 80.81 85 SER A C 1
ATOM 698 O O . SER A 1 85 ? 3.014 -7.963 13.525 1.00 80.81 85 SER A O 1
ATOM 700 N N . GLN A 1 86 ? 1.771 -6.133 13.087 1.00 65.31 86 GLN A N 1
ATOM 701 C CA . GLN A 1 86 ? 1.229 -5.917 14.440 1.00 65.31 86 GLN A CA 1
ATOM 702 C C . GLN A 1 86 ? -0.096 -6.654 14.639 1.00 65.31 86 GLN A C 1
ATOM 704 O O . GLN A 1 86 ? -0.309 -7.142 15.772 1.00 65.31 86 GLN A O 1
#

Radius of gyration: 11.97 Å; chains: 1; bounding box: 28×20×31 Å